Protein AF-A0A6P2YKM0-F1 (afdb_monomer_lite)

Foldseek 3Di:
DVVPDDDAAEEQDQDDDPNNVRYDHDDPVPDDDDDDDDDDPDDDCVVVVNDDDDDDDDDPDPDPPPDPPPPPDDDDD

Secondary structure (DSSP, 8-state):
-TTS----EEESSPPPGGGGGGEEE--TT----------SS--TTTTTT---PPPP----------------PPPP-

Radius of gyration: 19.42 Å; chains: 1; bounding box: 31×69×26 Å

Structure (mmCIF, N/CA/C/O backbone):
data_AF-A0A6P2YKM0-F1
#
_entry.id   AF-A0A6P2YKM0-F1
#
loop_
_atom_site.group_PDB
_atom_site.id
_atom_site.type_symbol
_atom_site.label_atom_id
_atom_site.label_alt_id
_atom_site.label_comp_id
_atom_site.label_asym_id
_atom_site.label_entity_id
_atom_site.label_seq_id
_atom_site.pdbx_PDB_ins_code
_atom_site.Cartn_x
_atom_site.Cartn_y
_atom_site.Cartn_z
_atom_site.occupancy
_atom_site.B_iso_or_equiv
_atom_site.auth_seq_id
_atom_site.auth_comp_id
_atom_site.auth_asym_id
_atom_site.auth_atom_id
_atom_site.pdbx_PDB_model_num
ATOM 1 N N . MET A 1 1 ? 6.422 3.145 -12.247 1.00 79.50 1 MET A N 1
ATOM 2 C CA . MET A 1 1 ? 5.893 3.044 -13.626 1.00 79.50 1 MET A CA 1
ATOM 3 C C . MET A 1 1 ? 6.323 4.284 -14.415 1.00 79.50 1 MET A C 1
ATOM 5 O O . MET A 1 1 ? 6.797 5.219 -13.776 1.00 79.50 1 MET A O 1
ATOM 9 N N . PRO A 1 2 ? 6.247 4.313 -15.762 1.00 91.25 2 PRO A N 1
ATOM 10 C CA . PRO A 1 2 ? 6.675 5.479 -16.552 1.00 91.25 2 PRO A CA 1
ATOM 11 C C . PRO A 1 2 ? 5.952 6.791 -16.204 1.00 91.25 2 PRO A C 1
ATOM 13 O O . PRO A 1 2 ? 6.508 7.864 -16.397 1.00 91.25 2 PRO A O 1
ATOM 16 N N . ASP A 1 3 ? 4.742 6.702 -15.652 1.00 94.75 3 ASP A N 1
ATOM 17 C CA . ASP A 1 3 ? 3.921 7.824 -15.174 1.00 94.75 3 ASP A CA 1
ATOM 18 C C . ASP A 1 3 ? 4.290 8.316 -13.757 1.00 94.75 3 ASP A C 1
ATOM 20 O O . ASP A 1 3 ? 3.607 9.170 -13.198 1.00 94.75 3 ASP A O 1
ATOM 24 N N . GLY A 1 4 ? 5.346 7.768 -13.146 1.00 92.69 4 GLY A N 1
ATOM 25 C CA . GLY A 1 4 ? 5.765 8.106 -11.784 1.00 92.69 4 GLY A CA 1
ATOM 26 C C . GLY A 1 4 ? 4.940 7.442 -10.676 1.00 92.69 4 GLY A C 1
ATOM 27 O O . GLY A 1 4 ? 5.273 7.599 -9.503 1.00 92.69 4 GLY A O 1
ATOM 28 N N . SER A 1 5 ? 3.915 6.653 -11.012 1.00 91.00 5 SER A N 1
ATOM 29 C CA . SER A 1 5 ? 3.157 5.895 -10.018 1.00 91.00 5 SER A CA 1
ATOM 30 C C . SER A 1 5 ? 3.979 4.739 -9.434 1.00 91.00 5 SER A C 1
ATOM 32 O O . SER A 1 5 ? 4.869 4.159 -10.083 1.00 91.00 5 SER A O 1
ATOM 34 N N . ILE A 1 6 ? 3.659 4.389 -8.187 1.00 89.06 6 ILE A N 1
ATOM 35 C CA . ILE A 1 6 ? 4.220 3.247 -7.463 1.00 89.06 6 ILE A CA 1
ATOM 36 C C . ILE A 1 6 ? 3.102 2.225 -7.267 1.00 89.06 6 ILE A C 1
ATOM 38 O O . ILE A 1 6 ? 2.030 2.562 -6.772 1.00 89.06 6 ILE A O 1
ATOM 42 N N . GLY A 1 7 ? 3.369 0.977 -7.647 1.00 89.44 7 GLY A N 1
ATOM 43 C CA . GLY A 1 7 ? 2.491 -0.158 -7.380 1.00 89.44 7 GLY A CA 1
ATOM 44 C C . GLY A 1 7 ? 3.146 -1.108 -6.387 1.00 89.44 7 GLY A C 1
ATOM 45 O O . GLY A 1 7 ? 4.321 -1.442 -6.555 1.00 89.44 7 GLY A O 1
ATOM 46 N N . SER A 1 8 ? 2.375 -1.553 -5.395 1.00 90.44 8 SER A N 1
ATOM 47 C CA . SER A 1 8 ? 2.797 -2.551 -4.411 1.00 90.44 8 SER A CA 1
ATOM 48 C C . SER A 1 8 ? 1.962 -3.818 -4.543 1.00 90.44 8 SER A C 1
ATOM 50 O O . SER A 1 8 ? 0.753 -3.747 -4.755 1.00 90.44 8 SER A O 1
ATOM 52 N N . VAL A 1 9 ? 2.596 -4.978 -4.383 1.00 92.44 9 VAL A N 1
ATOM 53 C CA . VAL A 1 9 ? 1.904 -6.275 -4.379 1.00 92.44 9 VAL A CA 1
ATOM 54 C C . VAL A 1 9 ? 1.782 -6.772 -2.948 1.00 92.44 9 VAL A C 1
ATOM 56 O O . VAL A 1 9 ? 2.777 -6.851 -2.232 1.00 92.44 9 VAL A O 1
ATOM 59 N N . LEU A 1 10 ? 0.568 -7.140 -2.544 1.00 92.94 10 LEU A N 1
ATOM 60 C CA . LEU A 1 10 ? 0.274 -7.719 -1.236 1.00 92.94 10 LEU A CA 1
ATOM 61 C C . LEU A 1 10 ? 0.044 -9.220 -1.408 1.00 92.94 10 LEU A C 1
ATOM 63 O O . LEU A 1 10 ? -0.903 -9.619 -2.081 1.00 92.94 10 LEU A O 1
ATOM 67 N N . GLN A 1 11 ? 0.900 -10.057 -0.828 1.00 92.44 11 GLN A N 1
ATOM 68 C CA . GLN A 1 11 ? 0.681 -11.509 -0.830 1.00 92.44 11 GLN A CA 1
ATOM 69 C C . GLN A 1 11 ? 1.496 -12.201 0.255 1.00 92.44 11 GLN A C 1
ATOM 71 O O . GLN A 1 11 ? 2.523 -11.692 0.697 1.00 92.44 11 GLN A O 1
ATOM 76 N N . THR A 1 12 ? 1.071 -13.397 0.644 1.00 94.12 12 THR A N 1
ATOM 77 C CA . THR A 1 12 ? 1.741 -14.187 1.675 1.00 94.12 12 THR A CA 1
ATOM 78 C C . THR A 1 12 ? 3.117 -14.677 1.229 1.00 94.12 12 THR A C 1
ATOM 80 O O . THR A 1 12 ? 4.099 -14.543 1.957 1.00 94.12 12 THR A O 1
ATOM 83 N N . ALA A 1 13 ? 3.196 -15.276 0.040 1.00 92.88 13 ALA A N 1
ATOM 84 C CA . ALA A 1 13 ? 4.431 -15.851 -0.469 1.00 92.88 13 ALA A CA 1
ATOM 85 C C . ALA A 1 13 ? 5.270 -14.784 -1.171 1.00 92.88 13 ALA A C 1
ATOM 87 O O . ALA A 1 13 ? 4.751 -13.984 -1.943 1.00 92.88 13 ALA A O 1
ATOM 88 N N . ARG A 1 14 ? 6.585 -14.806 -0.951 1.00 92.75 14 ARG A N 1
ATOM 89 C CA . ARG A 1 14 ? 7.506 -13.940 -1.689 1.00 92.75 14 ARG A CA 1
ATOM 90 C C . ARG A 1 14 ? 7.394 -14.221 -3.201 1.00 92.75 14 ARG A C 1
ATOM 92 O O . ARG A 1 14 ? 7.545 -15.388 -3.572 1.00 92.75 14 ARG A O 1
ATOM 99 N N . PRO A 1 15 ? 7.156 -13.204 -4.055 1.00 90.31 15 PRO A N 1
ATOM 100 C CA . PRO A 1 15 ? 7.195 -13.371 -5.505 1.00 90.31 15 PRO A CA 1
ATOM 101 C C . PRO A 1 15 ? 8.622 -13.590 -6.004 1.00 90.31 15 PRO A C 1
ATOM 103 O O . PRO A 1 15 ? 9.589 -13.333 -5.289 1.00 90.31 15 PRO A O 1
ATOM 106 N N . ASP A 1 16 ? 8.747 -13.975 -7.269 1.00 89.19 16 ASP A N 1
ATOM 107 C CA . ASP A 1 16 ? 10.018 -13.977 -7.986 1.00 89.19 16 ASP A CA 1
ATOM 108 C C . ASP A 1 16 ? 10.190 -12.694 -8.822 1.00 89.19 16 ASP A C 1
ATOM 110 O O . ASP A 1 16 ? 9.241 -11.949 -9.087 1.00 89.19 16 ASP A O 1
ATOM 114 N N . GLY A 1 17 ? 11.422 -12.429 -9.262 1.00 88.69 17 GLY A N 1
ATOM 115 C CA . GLY A 1 17 ? 11.723 -11.368 -10.227 1.00 88.69 17 GLY A CA 1
ATOM 116 C C . GLY A 1 17 ? 11.536 -9.938 -9.703 1.00 88.69 17 GLY A C 1
ATOM 117 O O . GLY A 1 17 ? 11.772 -9.638 -8.533 1.00 88.69 17 GLY A O 1
ATOM 118 N N . ALA A 1 18 ? 11.151 -9.030 -10.605 1.00 84.19 18 ALA A N 1
ATOM 119 C CA . ALA A 1 18 ? 11.120 -7.587 -10.348 1.00 84.19 18 ALA A CA 1
ATOM 120 C C . ALA A 1 18 ? 10.091 -7.163 -9.284 1.00 84.19 18 ALA A C 1
ATOM 122 O O . ALA A 1 18 ? 10.296 -6.164 -8.595 1.00 84.19 18 ALA A O 1
ATOM 123 N N . SER A 1 19 ? 9.014 -7.933 -9.101 1.00 84.25 19 SER A N 1
ATOM 124 C CA . SER A 1 19 ? 7.956 -7.611 -8.135 1.00 84.25 19 SER A CA 1
ATOM 125 C C . SER A 1 19 ? 8.414 -7.711 -6.678 1.00 84.25 19 SER A C 1
ATOM 127 O O . SER A 1 19 ? 7.764 -7.146 -5.804 1.00 84.25 19 SER A O 1
ATOM 129 N N . VAL A 1 20 ? 9.544 -8.379 -6.402 1.00 93.56 20 VAL A N 1
ATOM 130 C CA . VAL A 1 20 ? 10.119 -8.486 -5.050 1.00 93.56 20 VAL A CA 1
ATOM 131 C C . VAL A 1 20 ? 10.405 -7.117 -4.439 1.00 93.56 20 VAL A C 1
ATOM 133 O O . VAL A 1 20 ? 10.231 -6.948 -3.236 1.00 93.56 20 VAL A O 1
ATOM 136 N N . ALA A 1 21 ? 10.828 -6.142 -5.248 1.00 91.81 21 ALA A N 1
ATOM 137 C CA . ALA A 1 21 ? 11.240 -4.828 -4.759 1.00 91.81 21 ALA A CA 1
ATOM 138 C C . ALA A 1 21 ? 10.085 -4.009 -4.153 1.00 91.81 21 ALA A C 1
ATOM 140 O O . ALA A 1 21 ? 10.324 -3.214 -3.251 1.00 91.81 21 ALA A O 1
ATOM 141 N N . ASN A 1 22 ? 8.848 -4.238 -4.608 1.00 92.12 22 ASN A N 1
ATOM 142 C CA . ASN A 1 22 ? 7.644 -3.536 -4.146 1.00 92.12 22 ASN A CA 1
ATOM 143 C C . ASN A 1 22 ? 6.599 -4.511 -3.568 1.00 92.12 22 ASN A C 1
ATOM 145 O O . ASN A 1 22 ? 5.393 -4.271 -3.634 1.00 92.12 22 ASN A O 1
ATOM 149 N N . TRP A 1 23 ? 7.046 -5.647 -3.034 1.00 94.25 23 TRP A N 1
ATOM 150 C CA . TRP A 1 23 ? 6.179 -6.632 -2.393 1.00 94.25 23 TRP A CA 1
ATOM 151 C C . TRP A 1 23 ? 6.094 -6.398 -0.884 1.00 94.25 23 TRP A C 1
ATOM 153 O O . TRP A 1 23 ? 7.109 -6.177 -0.224 1.00 94.25 23 TRP A O 1
ATOM 163 N N . LEU A 1 24 ? 4.884 -6.514 -0.333 1.00 95.25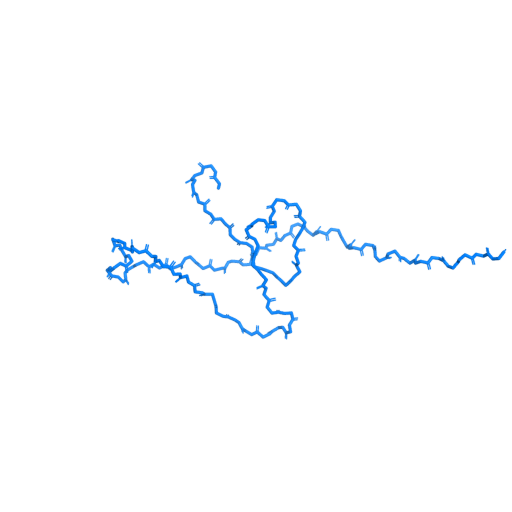 24 LEU A N 1
ATOM 164 C CA . LEU A 1 24 ? 4.640 -6.554 1.104 1.00 95.25 24 LEU A CA 1
ATOM 165 C C . LEU A 1 24 ? 4.015 -7.906 1.498 1.00 95.25 24 LEU A C 1
ATOM 167 O O . LEU A 1 24 ? 3.025 -8.328 0.885 1.00 95.25 24 LEU A O 1
ATOM 171 N N . PRO A 1 25 ? 4.554 -8.587 2.526 1.00 94.44 25 PRO A N 1
ATOM 172 C CA . PRO A 1 25 ? 3.988 -9.833 3.018 1.00 94.44 25 PRO A CA 1
ATOM 173 C C . PRO A 1 25 ? 2.628 -9.602 3.690 1.00 94.44 25 PRO A C 1
ATOM 175 O O . PRO A 1 25 ? 2.459 -8.653 4.456 1.00 94.44 25 PRO A O 1
ATOM 178 N N . THR A 1 26 ? 1.678 -10.506 3.455 1.00 94.62 26 THR A N 1
ATOM 179 C CA . THR A 1 26 ? 0.397 -10.564 4.183 1.00 94.62 26 THR A CA 1
ATOM 180 C C . THR A 1 26 ? 0.333 -11.797 5.095 1.00 94.62 26 THR A C 1
ATOM 182 O O . THR A 1 26 ? 1.076 -12.760 4.871 1.00 94.62 26 THR A O 1
ATOM 185 N N . PRO A 1 27 ? -0.535 -11.814 6.129 1.00 95.06 27 PRO A N 1
ATOM 186 C CA . PRO A 1 27 ? -0.684 -12.972 7.010 1.00 95.06 27 PRO A CA 1
ATOM 187 C C . PRO A 1 27 ? -1.015 -14.261 6.242 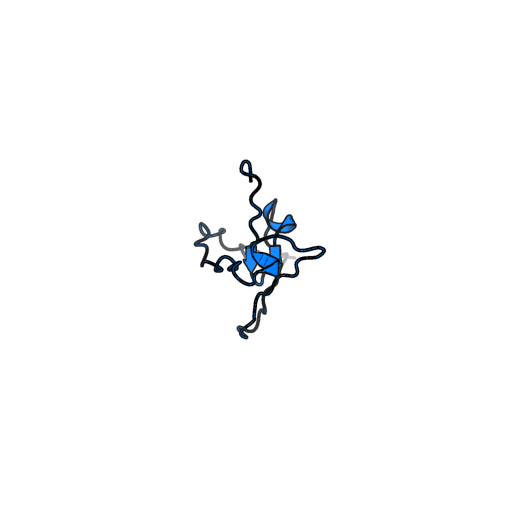1.00 95.06 27 PRO A C 1
ATOM 189 O O . PRO A 1 27 ? -1.908 -14.282 5.399 1.00 95.06 27 PRO A O 1
ATOM 192 N N . ALA A 1 28 ? -0.292 -15.345 6.540 1.00 93.38 28 ALA A N 1
ATOM 193 C CA . ALA A 1 28 ? -0.493 -16.660 5.917 1.00 93.38 28 ALA A CA 1
ATOM 194 C C . ALA A 1 28 ? -1.697 -17.430 6.475 1.00 93.38 28 ALA A C 1
ATOM 196 O O . ALA A 1 28 ? -2.179 -18.377 5.862 1.00 93.38 28 ALA A O 1
ATOM 197 N N . ASP A 1 29 ? -2.150 -17.041 7.662 1.00 94.06 29 ASP A N 1
ATOM 198 C CA . ASP A 1 29 ? -3.178 -17.717 8.451 1.00 94.06 29 ASP A CA 1
ATOM 199 C C . ASP A 1 29 ? -4.600 -17.220 8.141 1.00 94.06 29 ASP A C 1
ATOM 201 O O . ASP A 1 29 ? -5.546 -17.565 8.846 1.00 94.06 29 ASP A O 1
ATOM 205 N N . GLY A 1 30 ? -4.760 -16.400 7.097 1.00 86.25 30 GLY A N 1
ATOM 206 C CA . GLY A 1 30 ? -6.057 -15.872 6.673 1.00 86.25 30 GLY A CA 1
ATOM 207 C C . GLY A 1 30 ? -6.646 -14.814 7.608 1.00 86.25 30 GLY A C 1
ATOM 208 O O . GLY A 1 30 ? -7.791 -14.409 7.410 1.00 86.25 30 GLY A O 1
ATOM 209 N N . ARG A 1 31 ? -5.899 -14.337 8.614 1.00 93.50 31 ARG A N 1
ATOM 210 C CA . ARG A 1 31 ? -6.363 -13.233 9.460 1.00 93.50 31 ARG A CA 1
ATOM 211 C C . ARG A 1 31 ? -6.473 -11.937 8.663 1.00 93.50 31 ARG A C 1
ATOM 213 O O . ARG A 1 31 ? -5.631 -11.622 7.821 1.00 93.50 31 ARG A O 1
ATOM 220 N N . SER A 1 32 ? -7.494 -11.153 8.996 1.00 94.19 32 SER A N 1
ATOM 221 C CA . SER A 1 32 ? -7.667 -9.801 8.475 1.00 94.19 32 SER A CA 1
ATOM 222 C C . SER A 1 32 ? -6.481 -8.913 8.848 1.00 94.19 32 SER A C 1
ATOM 224 O O . SER A 1 32 ? -5.912 -9.026 9.935 1.00 94.19 32 SER A O 1
ATOM 226 N N . PHE A 1 33 ? -6.143 -7.993 7.952 1.00 93.00 33 PHE A N 1
ATOM 227 C CA . PHE A 1 33 ? -5.140 -6.963 8.179 1.00 93.00 33 PHE A CA 1
ATOM 228 C C . PHE A 1 33 ? -5.655 -5.621 7.661 1.00 93.00 33 PHE A C 1
ATOM 230 O O . PHE A 1 33 ? -6.535 -5.568 6.802 1.00 93.00 33 PHE A O 1
ATOM 237 N N . THR A 1 34 ? -5.069 -4.543 8.171 1.00 93.06 34 THR A N 1
ATOM 238 C CA . THR A 1 34 ? -5.337 -3.181 7.711 1.00 93.06 34 THR A CA 1
ATOM 239 C C . THR A 1 34 ? -4.090 -2.643 7.032 1.00 93.06 34 THR A C 1
ATOM 241 O O . THR A 1 34 ? -3.004 -2.679 7.611 1.00 93.06 34 THR A O 1
ATOM 244 N N . LEU A 1 35 ? -4.248 -2.119 5.818 1.00 92.06 35 LEU A N 1
ATOM 245 C CA . LEU A 1 35 ? -3.211 -1.337 5.161 1.00 92.06 35 LEU A CA 1
ATOM 246 C C . LEU A 1 35 ? -3.348 0.127 5.584 1.00 92.06 35 LEU A C 1
ATOM 248 O O . LEU A 1 35 ? -4.430 0.704 5.505 1.00 92.06 35 LEU A O 1
ATOM 252 N N . PHE A 1 36 ? -2.248 0.729 6.025 1.00 91.56 36 PHE A N 1
ATOM 253 C CA . PHE A 1 36 ? -2.171 2.159 6.297 1.00 91.56 36 PHE A CA 1
ATOM 254 C C . PHE A 1 36 ? -0.839 2.710 5.784 1.00 91.56 36 PHE A C 1
ATOM 256 O O . PHE A 1 36 ? 0.169 2.004 5.749 1.00 91.56 36 PHE A O 1
ATOM 263 N N . THR A 1 37 ? -0.824 3.984 5.404 1.00 90.94 37 THR A N 1
ATOM 264 C CA . THR A 1 37 ? 0.365 4.681 4.903 1.00 90.94 37 THR A CA 1
ATOM 265 C C . THR A 1 37 ? 0.717 5.832 5.826 1.00 90.94 37 THR A C 1
ATOM 267 O O . THR A 1 37 ? -0.147 6.395 6.497 1.00 90.94 37 THR A O 1
ATOM 270 N N . ARG A 1 38 ? 1.993 6.212 5.837 1.00 94.38 38 ARG A N 1
ATOM 271 C CA . ARG A 1 38 ? 2.471 7.400 6.545 1.00 94.38 38 ARG A CA 1
ATOM 272 C C . ARG A 1 38 ? 3.020 8.387 5.532 1.00 94.38 38 ARG A C 1
ATOM 274 O O . ARG A 1 38 ? 3.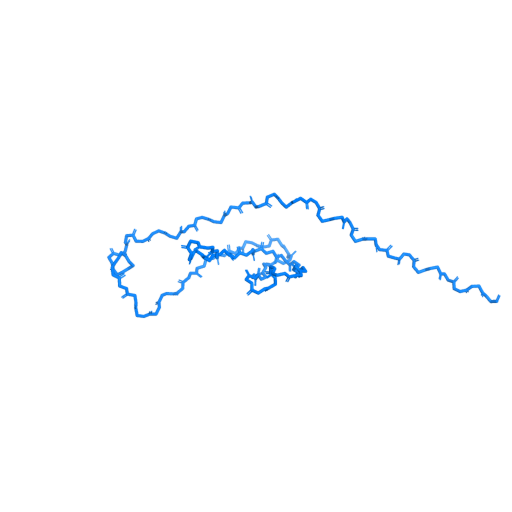804 8.002 4.670 1.00 94.38 38 ARG A O 1
ATOM 281 N N . ALA A 1 39 ? 2.614 9.639 5.669 1.00 95.25 39 ALA A N 1
ATOM 282 C CA . ALA A 1 39 ? 3.230 10.755 4.976 1.00 95.25 39 ALA A CA 1
ATOM 283 C C . ALA A 1 39 ? 4.102 11.512 5.981 1.00 95.25 39 ALA A C 1
ATOM 285 O O . ALA A 1 39 ? 3.643 11.844 7.074 1.00 95.25 39 ALA A O 1
ATOM 286 N N . TYR A 1 40 ? 5.355 11.753 5.612 1.00 96.81 40 TYR A N 1
ATOM 287 C CA . TYR A 1 40 ? 6.297 12.568 6.373 1.00 96.81 40 TYR A CA 1
ATOM 288 C C . TYR A 1 40 ? 6.442 13.898 5.642 1.00 96.81 40 TYR A C 1
ATOM 290 O O . TYR A 1 40 ? 6.573 13.887 4.421 1.00 96.81 40 TYR A O 1
ATOM 298 N N . GLU A 1 41 ? 6.363 15.011 6.372 1.00 97.75 41 GLU A N 1
ATOM 299 C CA . GLU A 1 41 ? 6.233 16.355 5.784 1.00 97.75 41 GLU A CA 1
ATOM 300 C C . GLU A 1 41 ? 5.068 16.451 4.770 1.00 97.75 41 GLU A C 1
ATOM 302 O O . GLU A 1 41 ? 5.268 16.810 3.605 1.00 97.75 41 GLU A O 1
ATOM 307 N N . PRO A 1 42 ? 3.831 16.068 5.159 1.00 97.25 42 PRO A N 1
ATOM 308 C CA . PRO A 1 42 ? 2.699 16.103 4.244 1.00 97.25 42 PRO A CA 1
ATOM 309 C C . PRO A 1 42 ? 2.349 17.536 3.845 1.00 97.25 42 PRO A C 1
ATOM 311 O O . PRO A 1 42 ? 2.501 18.482 4.612 1.00 97.25 42 PRO A O 1
ATOM 314 N N . THR A 1 43 ? 1.786 17.679 2.652 1.00 97.62 43 THR A N 1
ATOM 315 C CA . THR A 1 43 ? 1.280 18.952 2.131 1.00 97.62 43 THR A CA 1
ATOM 316 C C . THR A 1 43 ? -0.098 18.751 1.496 1.00 97.62 43 THR A C 1
ATOM 318 O O . THR A 1 43 ? -0.592 17.624 1.383 1.00 97.62 43 THR A O 1
ATOM 321 N N . GLY A 1 44 ? -0.748 19.846 1.092 1.00 97.62 44 GLY A N 1
ATOM 322 C CA . GLY A 1 44 ? -1.954 19.804 0.260 1.00 97.62 44 GLY A CA 1
ATOM 323 C C . GLY A 1 44 ? -3.115 19.002 0.860 1.00 97.62 44 GLY A C 1
ATOM 324 O O . GLY A 1 44 ? -3.460 19.169 2.031 1.00 97.62 44 GLY A O 1
ATOM 325 N N . SER A 1 45 ? -3.725 18.135 0.045 1.00 97.44 45 SER A N 1
ATOM 326 C CA . SER A 1 45 ? -4.924 17.355 0.395 1.00 97.44 45 SER A CA 1
ATOM 327 C C . SER A 1 45 ? -4.732 16.414 1.586 1.00 97.44 45 SER A C 1
ATOM 329 O O . SER A 1 45 ? -5.698 16.105 2.281 1.00 97.44 45 SER A O 1
ATOM 331 N N . VAL A 1 46 ? -3.496 15.989 1.868 1.00 96.50 46 VAL A N 1
ATOM 332 C CA . VAL A 1 46 ? -3.196 15.165 3.048 1.00 96.50 46 VAL A CA 1
ATOM 333 C C . VAL A 1 46 ? -3.390 15.980 4.329 1.00 96.50 46 VAL A C 1
ATOM 335 O O . VAL A 1 46 ? -4.068 15.516 5.239 1.00 96.50 46 VAL A O 1
ATOM 338 N N . LEU A 1 47 ? -2.875 17.217 4.384 1.00 97.69 47 LEU A N 1
ATOM 339 C CA . LEU A 1 47 ? -3.083 18.117 5.531 1.00 97.69 47 LEU A CA 1
ATOM 340 C C . LEU A 1 47 ? -4.536 18.587 5.658 1.00 97.69 47 LEU A C 1
ATOM 342 O O . LEU A 1 47 ? -5.013 18.830 6.761 1.00 97.69 47 LEU A O 1
ATOM 346 N N . GLN A 1 48 ? -5.242 18.704 4.534 1.00 97.88 48 GLN A N 1
ATOM 347 C CA . GLN A 1 48 ? -6.661 19.067 4.509 1.00 97.88 48 GLN A CA 1
ATOM 348 C C . GLN A 1 48 ? -7.584 17.896 4.886 1.00 97.88 48 GLN A C 1
ATOM 350 O O . GLN A 1 48 ? -8.789 18.095 5.010 1.00 97.88 48 GLN A O 1
ATOM 355 N N . GLY A 1 49 ? -7.047 16.679 5.039 1.00 95.94 49 GLY A N 1
ATOM 356 C CA . GLY A 1 49 ? -7.833 15.480 5.337 1.00 95.94 49 GLY A CA 1
ATOM 357 C C . GLY A 1 49 ? -8.733 15.016 4.186 1.00 95.94 49 GLY A C 1
ATOM 358 O O . GLY A 1 49 ? -9.661 14.247 4.413 1.00 95.94 49 GLY A O 1
ATOM 359 N N . THR A 1 50 ? -8.483 15.480 2.959 1.00 97.44 50 THR A N 1
ATOM 360 C CA . THR A 1 50 ? -9.279 15.151 1.763 1.00 97.44 50 THR A CA 1
ATOM 361 C C . THR A 1 50 ? -8.613 14.107 0.871 1.00 97.44 50 THR A C 1
ATOM 363 O O . THR A 1 50 ? -9.242 13.592 -0.052 1.00 97.44 50 THR A O 1
ATOM 366 N N . PHE A 1 51 ? -7.345 13.776 1.128 1.00 94.56 51 PHE A N 1
ATOM 367 C CA . PHE A 1 51 ? -6.676 12.673 0.448 1.00 94.56 51 PHE A CA 1
ATOM 368 C C . PHE A 1 51 ? -7.329 11.332 0.810 1.00 94.56 51 PHE A C 1
ATOM 370 O O . PHE A 1 51 ? -7.469 10.995 1.985 1.00 94.56 51 PHE A O 1
ATOM 377 N N . VAL A 1 52 ? -7.658 10.542 -0.212 1.00 92.81 52 VAL A N 1
ATOM 378 C CA . VAL A 1 52 ? -8.189 9.183 -0.067 1.00 92.81 52 VAL A CA 1
ATOM 379 C C . VAL A 1 52 ? -7.146 8.199 -0.576 1.00 92.81 52 VAL A C 1
ATOM 381 O O . VAL A 1 52 ? -6.667 8.315 -1.704 1.00 92.81 52 VAL A O 1
ATOM 384 N N . MET A 1 53 ? -6.792 7.223 0.261 1.00 90.88 53 MET A N 1
ATOM 385 C CA . MET A 1 53 ? -5.888 6.149 -0.140 1.00 90.88 53 MET A CA 1
ATOM 386 C C . MET A 1 53 ? -6.533 5.308 -1.252 1.00 90.88 53 MET A C 1
ATOM 388 O O . MET A 1 53 ? -7.704 4.944 -1.115 1.00 90.88 53 MET A O 1
ATOM 392 N N . PRO A 1 54 ? -5.795 4.960 -2.321 1.00 90.38 54 PRO A N 1
ATOM 393 C CA . PRO A 1 54 ? -6.282 4.012 -3.314 1.00 90.38 54 PRO A CA 1
ATOM 394 C C . PRO A 1 54 ? -6.665 2.677 -2.669 1.00 90.38 54 PRO A C 1
ATOM 396 O O . PRO A 1 54 ? -5.964 2.187 -1.779 1.00 90.38 54 PRO A 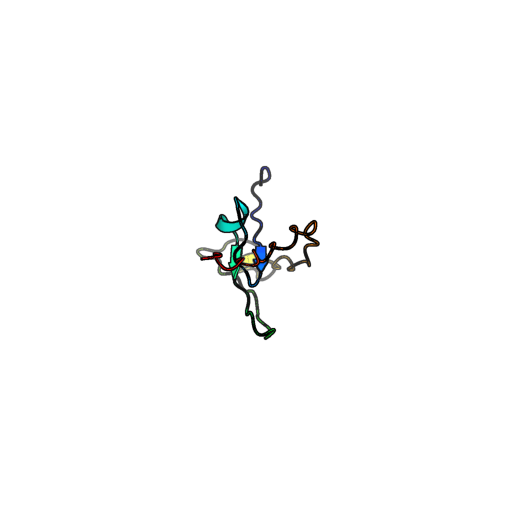O 1
ATOM 399 N N . SER A 1 55 ? -7.765 2.086 -3.133 1.00 90.06 55 SER A N 1
ATOM 400 C CA . SER A 1 55 ? -8.183 0.761 -2.673 1.00 90.06 55 SER A CA 1
ATOM 401 C C . SER A 1 55 ? -7.202 -0.308 -3.150 1.00 90.06 55 SER A C 1
ATOM 403 O O . SER A 1 55 ? -6.615 -0.203 -4.228 1.00 90.06 55 SER A O 1
ATOM 405 N N . ALA A 1 56 ? -7.018 -1.345 -2.333 1.00 90.62 56 ALA A N 1
ATOM 406 C CA . ALA A 1 56 ? -6.333 -2.547 -2.776 1.00 90.62 56 ALA A CA 1
ATOM 407 C C . ALA A 1 56 ? -7.290 -3.363 -3.647 1.00 90.62 56 ALA A C 1
ATOM 409 O O . ALA A 1 56 ? -8.384 -3.708 -3.205 1.00 90.62 56 ALA A O 1
ATOM 410 N N . GLU A 1 57 ? -6.853 -3.694 -4.857 1.00 91.31 57 GLU A N 1
ATOM 411 C CA . GLU A 1 57 ? -7.650 -4.467 -5.804 1.00 91.31 57 GLU A CA 1
ATOM 412 C C . GLU A 1 57 ? -7.146 -5.913 -5.882 1.00 91.31 57 GLU A C 1
ATOM 414 O O . GLU A 1 57 ? -5.927 -6.139 -5.903 1.00 91.31 57 GLU A O 1
ATOM 419 N N . PRO A 1 58 ? -8.044 -6.912 -5.959 1.00 88.88 58 PRO A N 1
ATOM 420 C CA . PRO A 1 58 ? -7.655 -8.268 -6.302 1.00 88.88 58 PRO A CA 1
ATOM 421 C C . PRO A 1 58 ? -6.960 -8.273 -7.663 1.00 88.88 58 PRO A C 1
ATOM 423 O O . PRO A 1 58 ? -7.552 -7.949 -8.691 1.00 88.88 58 PRO A O 1
ATOM 426 N N . VAL A 1 59 ? -5.692 -8.666 -7.685 1.00 81.50 59 VAL A N 1
ATOM 427 C CA . VAL A 1 59 ? -4.958 -8.855 -8.933 1.00 81.50 59 VAL A CA 1
ATOM 428 C C . VAL A 1 59 ? -5.121 -10.296 -9.392 1.00 81.50 59 VAL A C 1
ATOM 430 O O . VAL A 1 59 ? -4.656 -11.230 -8.737 1.00 81.50 59 VAL A O 1
ATOM 433 N N . GLN A 1 60 ? -5.779 -10.489 -10.535 1.00 64.88 60 GLN A N 1
ATOM 434 C CA . GLN A 1 60 ? -5.797 -11.791 -11.186 1.00 64.88 60 GLN A CA 1
ATOM 435 C C . GLN A 1 60 ? -4.451 -12.007 -11.862 1.00 64.88 60 GLN A C 1
ATOM 437 O O . GLN A 1 60 ? -4.183 -11.532 -12.964 1.00 64.88 60 GLN A O 1
ATOM 442 N N . TRP A 1 61 ? -3.570 -12.696 -11.153 1.00 55.44 61 TRP A N 1
ATOM 443 C CA . TRP A 1 61 ? -2.279 -13.058 -11.697 1.00 55.44 61 TRP A CA 1
ATOM 444 C C . TRP A 1 61 ? -2.458 -14.141 -12.776 1.00 55.44 61 TRP A C 1
ATOM 446 O O . TRP A 1 61 ? -3.184 -15.111 -12.523 1.00 55.44 61 TRP A O 1
ATOM 456 N N . PRO A 1 62 ? -1.826 -14.039 -13.965 1.00 44.22 62 PRO A N 1
ATOM 457 C CA . PRO A 1 62 ? -1.799 -15.157 -14.901 1.00 44.22 62 PRO A CA 1
ATOM 458 C C . PRO A 1 62 ? -1.117 -16.320 -14.190 1.00 44.22 62 PRO A C 1
ATOM 460 O O . PRO A 1 62 ? 0.045 -16.186 -13.820 1.00 44.22 62 PRO A O 1
ATOM 463 N N . ALA A 1 63 ? -1.863 -17.401 -13.933 1.00 40.16 63 ALA A N 1
ATOM 464 C CA . ALA A 1 63 ? -1.454 -18.539 -13.112 1.00 40.16 63 ALA A CA 1
ATOM 465 C C . ALA A 1 63 ? 0.061 -18.773 -13.195 1.00 40.16 63 ALA A C 1
ATOM 467 O O . ALA A 1 63 ? 0.570 -19.225 -14.223 1.00 40.16 63 ALA A O 1
ATOM 468 N N . HIS A 1 64 ? 0.797 -18.421 -12.132 1.00 47.38 64 HIS A N 1
ATOM 469 C CA . HIS A 1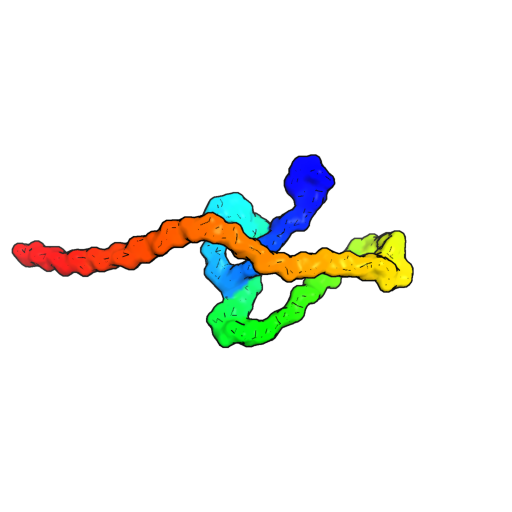 64 ? 2.168 -18.886 -12.019 1.00 47.38 64 HIS A CA 1
ATOM 470 C C . HIS A 1 64 ? 2.050 -20.403 -12.000 1.00 47.38 64 HIS A C 1
ATOM 472 O O . HIS A 1 64 ? 1.441 -20.960 -11.086 1.00 47.38 64 HIS A O 1
ATOM 478 N N . SER A 1 65 ? 2.551 -21.027 -13.067 1.00 40.50 65 SER A N 1
ATOM 479 C CA . SER A 1 65 ? 2.669 -22.469 -13.224 1.00 40.50 65 SER A CA 1
ATOM 480 C C . SER A 1 65 ? 2.986 -23.090 -11.875 1.00 40.50 65 SER A C 1
ATOM 482 O O . SER A 1 65 ? 3.959 -22.675 -11.235 1.00 40.50 65 SER A O 1
ATOM 484 N N . GLU A 1 66 ? 2.143 -24.034 -11.456 1.00 40.34 66 GLU A N 1
ATOM 485 C CA . GLU A 1 66 ? 2.333 -24.845 -10.263 1.00 40.34 66 GLU A CA 1
ATOM 486 C C . GLU A 1 66 ? 3.820 -25.107 -10.057 1.00 40.34 66 GLU A C 1
ATOM 488 O O . GLU A 1 66 ? 4.514 -25.589 -10.962 1.00 40.34 66 GLU A O 1
ATOM 493 N N . ARG A 1 67 ? 4.328 -24.791 -8.863 1.00 45.75 67 ARG A N 1
ATOM 494 C CA . ARG A 1 67 ? 5.605 -25.353 -8.446 1.00 45.75 67 ARG A CA 1
ATOM 495 C C . ARG A 1 67 ? 5.470 -26.860 -8.621 1.00 45.75 67 ARG A C 1
ATOM 497 O O . ARG A 1 67 ? 4.748 -27.500 -7.860 1.00 45.75 67 ARG A O 1
ATOM 504 N N . LYS A 1 68 ? 6.154 -27.430 -9.618 1.00 39.41 68 LYS A N 1
ATOM 505 C CA . LYS A 1 68 ? 6.425 -28.863 -9.640 1.00 39.41 68 LYS A CA 1
ATOM 506 C C . LYS A 1 68 ? 7.163 -29.149 -8.339 1.00 39.41 68 LYS A C 1
ATOM 508 O O . LYS A 1 68 ? 8.360 -28.897 -8.240 1.00 39.41 68 LYS A O 1
ATOM 513 N N . THR A 1 69 ? 6.440 -29.648 -7.340 1.00 43.41 69 THR A N 1
ATOM 514 C CA . THR A 1 69 ? 7.025 -30.421 -6.251 1.00 43.41 69 THR A CA 1
ATOM 515 C C . THR A 1 69 ? 7.825 -31.517 -6.935 1.00 43.41 69 THR A C 1
ATOM 517 O O . THR A 1 69 ? 7.270 -32.467 -7.488 1.00 43.41 6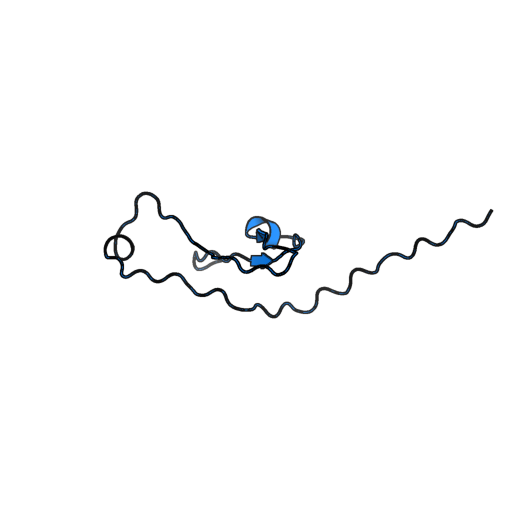9 THR A O 1
ATOM 520 N N . GLY A 1 70 ? 9.140 -31.322 -7.005 1.00 38.31 70 GLY A N 1
ATOM 521 C CA . GLY A 1 70 ? 10.062 -32.336 -7.466 1.00 38.31 70 GLY A CA 1
ATOM 522 C C . GLY A 1 70 ? 9.914 -33.521 -6.531 1.00 38.31 70 GLY A C 1
ATOM 523 O O . GLY A 1 70 ? 10.376 -33.482 -5.394 1.00 38.31 70 GLY A O 1
ATOM 524 N N . ARG A 1 71 ? 9.224 -34.566 -6.991 1.00 42.19 71 ARG A N 1
ATOM 525 C CA . ARG A 1 71 ? 9.236 -35.863 -6.329 1.00 42.19 71 ARG A CA 1
ATOM 526 C C . ARG A 1 71 ? 10.673 -36.362 -6.413 1.00 42.19 71 ARG A C 1
ATOM 528 O O . ARG A 1 71 ? 11.132 -36.749 -7.485 1.00 42.19 71 ARG A O 1
ATOM 535 N N . ILE A 1 72 ? 11.390 -36.289 -5.298 1.00 48.91 72 ILE A N 1
ATOM 536 C CA . ILE A 1 72 ? 12.723 -36.868 -5.158 1.00 48.91 72 ILE A CA 1
ATOM 537 C C . ILE A 1 72 ? 12.543 -38.374 -5.381 1.00 48.91 72 ILE A C 1
ATOM 539 O O . ILE A 1 72 ? 11.903 -39.051 -4.577 1.00 48.91 72 ILE A O 1
ATOM 543 N N . ALA A 1 73 ? 13.010 -38.891 -6.516 1.00 45.38 73 ALA A N 1
ATOM 544 C CA . ALA A 1 73 ? 13.078 -40.330 -6.722 1.00 45.38 73 ALA A CA 1
ATOM 545 C C . ALA A 1 73 ? 14.181 -40.888 -5.805 1.00 45.38 73 ALA A C 1
ATOM 547 O O . ALA A 1 73 ? 15.267 -40.300 -5.757 1.00 45.38 73 ALA A O 1
ATOM 548 N N . PRO A 1 74 ? 13.943 -41.983 -5.063 1.00 46.59 74 PRO A N 1
ATOM 549 C CA . PRO A 1 74 ? 15.002 -42.602 -4.281 1.00 46.59 74 PRO A CA 1
ATOM 550 C C . PRO A 1 74 ? 16.087 -43.126 -5.230 1.00 46.59 74 PRO A C 1
ATOM 552 O O . PRO A 1 74 ? 15.786 -43.782 -6.230 1.00 46.59 74 PRO A O 1
ATOM 555 N N . ARG A 1 75 ? 17.356 -42.824 -4.920 1.00 43.22 75 ARG A N 1
ATOM 556 C CA . ARG A 1 75 ? 18.505 -43.466 -5.571 1.00 43.22 75 ARG A CA 1
ATOM 557 C C . ARG A 1 75 ? 18.353 -44.978 -5.409 1.00 43.22 75 ARG A C 1
ATOM 559 O O . ARG A 1 75 ? 18.259 -45.460 -4.285 1.00 43.22 75 ARG A O 1
ATOM 566 N N . SER A 1 76 ? 18.321 -45.696 -6.526 1.00 54.03 76 SER A N 1
ATOM 567 C CA . SER A 1 76 ? 18.491 -47.147 -6.515 1.00 54.03 76 SER A CA 1
ATOM 568 C C . SER A 1 76 ? 19.969 -47.458 -6.276 1.00 54.03 76 SER A C 1
ATOM 570 O O . SER A 1 76 ? 20.833 -46.814 -6.874 1.00 54.03 76 SER A O 1
ATOM 572 N N . THR A 1 77 ? 20.194 -48.368 -5.330 1.00 59.75 77 THR A N 1
ATOM 573 C CA . THR A 1 77 ? 21.448 -49.058 -4.981 1.00 59.75 77 THR A CA 1
ATOM 574 C C . THR A 1 77 ? 22.193 -49.623 -6.175 1.00 59.75 77 THR A C 1
ATOM 576 O O . THR A 1 77 ? 21.505 -50.123 -7.092 1.00 59.75 77 THR A O 1
#

InterPro domains:
  IPR010621 Domain of unknown function DUF1214 [PF06742] (2-43)

Sequence (77 aa):
MPDGSIGSVLQTARPDGASVANWLPTPADGRSFTLFTRAYEPTGSVLQGTFVMPSAEPVQWPAHSERKTGRIAPRST

Organism: Burkholderia lata (strain ATCC 17760 / DSM 23089 / LMG 22485 / NCIMB 9086 / R18194 / 383) (NCBI:txid482957)

pLDDT: mean 81.76, std 19.99, range [38.31, 97.88]